Protein AF-A0A800CXW2-F1 (afdb_monomer)

Structure (mmCIF, N/CA/C/O backbone):
data_AF-A0A800CXW2-F1
#
_entry.id   AF-A0A800CXW2-F1
#
loop_
_atom_site.group_PDB
_atom_site.id
_atom_site.type_symbol
_atom_site.label_atom_id
_atom_site.label_alt_id
_atom_site.label_comp_id
_atom_site.label_asym_id
_atom_site.label_entity_id
_atom_site.label_seq_id
_atom_site.pdbx_PDB_ins_code
_atom_site.Cartn_x
_atom_site.Cartn_y
_atom_site.Cartn_z
_atom_site.occupancy
_atom_site.B_iso_or_equiv
_atom_site.auth_seq_id
_atom_site.auth_comp_id
_atom_site.auth_asym_id
_atom_site.auth_atom_id
_atom_site.pdbx_PDB_model_num
ATOM 1 N N . MET A 1 1 ? -38.593 4.055 25.319 1.00 44.94 1 MET A N 1
ATOM 2 C CA . MET A 1 1 ? -37.923 5.165 26.026 1.00 44.94 1 MET A CA 1
ATOM 3 C C . MET A 1 1 ? -37.221 6.005 24.976 1.00 44.94 1 MET A C 1
ATOM 5 O O . MET A 1 1 ? -36.260 5.534 24.382 1.00 44.94 1 MET A O 1
ATOM 9 N N . ASN A 1 2 ? -37.798 7.161 24.646 1.00 39.94 2 ASN A N 1
ATOM 10 C CA . ASN A 1 2 ? -37.338 8.031 23.566 1.00 39.94 2 ASN A CA 1
ATOM 11 C C . ASN A 1 2 ? -36.119 8.828 24.039 1.00 39.94 2 ASN A C 1
ATOM 13 O O . ASN A 1 2 ? -36.232 9.663 24.929 1.00 39.94 2 ASN A O 1
ATOM 17 N N . TYR A 1 3 ? -34.957 8.564 23.451 1.00 54.84 3 TYR A N 1
ATOM 18 C CA . TYR A 1 3 ? -33.722 9.307 23.697 1.00 54.84 3 TYR A CA 1
ATOM 19 C C . TYR A 1 3 ? -33.741 10.617 22.892 1.00 54.84 3 TYR A C 1
ATOM 21 O O . TYR A 1 3 ? -33.002 10.756 21.924 1.00 54.84 3 TYR A O 1
ATOM 29 N N . GLN A 1 4 ? -34.687 11.517 23.175 1.00 56.38 4 GLN A N 1
ATOM 30 C CA . GLN A 1 4 ? -34.890 12.763 22.411 1.00 56.38 4 GLN A CA 1
ATOM 31 C C . GLN A 1 4 ? -35.093 14.000 23.293 1.00 56.38 4 GLN A C 1
ATOM 33 O O . GLN A 1 4 ? -35.476 15.048 22.792 1.00 56.38 4 GLN A O 1
ATOM 38 N N . GLU A 1 5 ? -34.777 13.925 24.584 1.00 55.25 5 GLU A N 1
ATOM 39 C CA . GLU A 1 5 ? -34.649 15.130 25.409 1.00 55.25 5 GLU A CA 1
ATOM 40 C C . GLU A 1 5 ? -33.162 15.470 25.552 1.00 55.25 5 GLU A C 1
ATOM 42 O O . GLU A 1 5 ? -32.540 15.308 26.600 1.00 55.25 5 GLU A O 1
ATOM 47 N N . GLN A 1 6 ? -32.552 15.849 24.424 1.00 59.16 6 GLN A N 1
ATOM 48 C CA . 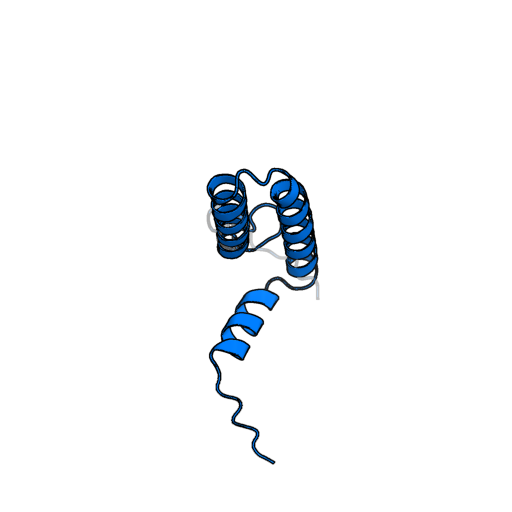GLN A 1 6 ? -31.231 16.463 24.430 1.00 59.16 6 GLN A CA 1
ATOM 49 C C . GLN A 1 6 ? -31.400 17.904 24.903 1.00 59.16 6 GLN A C 1
ATOM 51 O O . GLN A 1 6 ? -31.950 18.745 24.199 1.00 59.16 6 GLN A O 1
ATOM 56 N N . VAL A 1 7 ? -30.952 18.160 26.127 1.00 59.88 7 VAL A N 1
ATOM 57 C CA . VAL A 1 7 ? -30.845 19.499 26.700 1.00 59.88 7 VAL A CA 1
ATOM 58 C C . VAL A 1 7 ? -29.900 20.319 25.815 1.00 59.88 7 VAL A C 1
ATOM 60 O O . VAL A 1 7 ? -28.694 20.081 25.795 1.00 59.88 7 VAL A O 1
ATOM 63 N N . ASP A 1 8 ? -30.460 21.265 25.062 1.00 57.97 8 ASP A N 1
ATOM 64 C CA . ASP A 1 8 ? -29.735 22.219 24.218 1.00 57.97 8 ASP A CA 1
ATOM 65 C C . ASP A 1 8 ? -29.018 23.262 25.092 1.00 57.97 8 ASP A C 1
ATOM 67 O O . ASP A 1 8 ? -29.479 24.384 25.301 1.00 57.97 8 ASP A O 1
ATOM 71 N N . VAL A 1 9 ? -27.890 22.867 25.685 1.00 62.59 9 VAL A N 1
ATOM 72 C CA . VAL A 1 9 ? -26.925 23.803 26.271 1.00 62.59 9 VAL A CA 1
ATOM 73 C C . VAL A 1 9 ? -26.06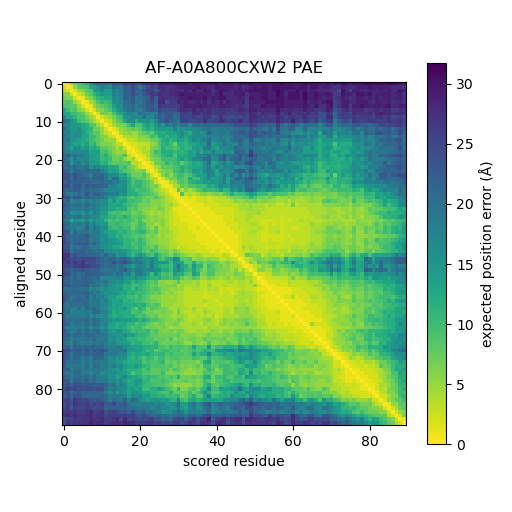3 24.369 25.146 1.00 62.59 9 VAL A C 1
ATOM 75 O O . VAL A 1 9 ? -25.089 23.752 24.702 1.00 62.59 9 VAL A O 1
ATOM 78 N N . GLN A 1 10 ? -26.447 25.558 24.679 1.00 57.22 10 GLN A N 1
ATOM 79 C CA . GLN A 1 10 ? -25.736 26.316 23.651 1.00 57.22 10 GLN A CA 1
ATOM 80 C C . GLN A 1 10 ? -24.237 26.408 23.989 1.00 57.22 10 GLN A C 1
ATOM 82 O O . GLN A 1 10 ? -23.849 27.017 24.984 1.00 57.22 10 GLN A O 1
ATOM 87 N N . GLY A 1 11 ? -23.390 25.781 23.164 1.00 61.28 11 GLY A N 1
ATOM 88 C CA . GLY A 1 11 ? -21.926 25.865 23.265 1.00 61.28 11 GLY A CA 1
ATOM 89 C C . GLY A 1 11 ? -21.184 24.609 23.742 1.00 61.28 11 GLY A C 1
ATOM 90 O O . GLY A 1 11 ? -19.956 24.627 23.739 1.00 61.28 11 GLY A O 1
ATOM 91 N N . PHE A 1 12 ? -21.870 23.514 24.098 1.00 62.62 12 PHE A N 1
ATOM 92 C CA . PHE A 1 12 ? -21.214 22.273 24.567 1.00 62.62 12 PHE A CA 1
ATOM 93 C C . PHE A 1 12 ? -21.110 21.143 23.530 1.00 62.62 12 PHE A C 1
ATOM 95 O O . PHE A 1 12 ? -20.432 20.145 23.775 1.00 62.62 12 PHE A O 1
ATOM 102 N N . TYR A 1 13 ? -21.723 21.295 22.356 1.00 62.97 13 TYR A N 1
ATOM 103 C CA . TYR A 1 13 ? -21.659 20.310 21.276 1.00 62.97 13 TYR A CA 1
ATOM 104 C C . TYR A 1 13 ? -20.843 20.870 20.109 1.00 62.97 13 TYR A C 1
ATOM 106 O O . TYR A 1 13 ? -21.227 21.857 19.488 1.00 62.97 13 TYR A O 1
ATOM 114 N N . THR A 1 14 ? -19.707 20.236 19.806 1.00 70.12 14 THR A N 1
ATOM 115 C CA . THR A 1 14 ? -18.923 20.514 18.595 1.00 70.12 14 THR A CA 1
ATOM 116 C C . THR A 1 14 ? -19.040 19.344 17.625 1.00 70.12 14 THR A C 1
ATOM 118 O O . THR A 1 14 ? -19.077 18.183 18.037 1.00 70.12 14 THR A O 1
ATOM 121 N N . THR A 1 15 ? -19.125 19.634 16.326 1.00 71.62 15 THR A N 1
ATOM 122 C CA . THR A 1 15 ? -19.198 18.589 15.298 1.00 71.62 15 THR A CA 1
ATOM 123 C C . THR A 1 15 ? -17.843 17.892 15.212 1.00 71.62 15 THR A C 1
ATOM 125 O O . THR A 1 15 ? -16.873 18.453 14.704 1.00 71.62 15 THR A O 1
ATOM 128 N N . VAL A 1 16 ? -17.757 16.655 15.706 1.00 73.62 16 VAL A N 1
ATOM 129 C CA . VAL A 1 16 ? -16.552 15.833 15.548 1.00 73.62 16 VAL A CA 1
ATOM 130 C C . VAL A 1 16 ? -16.456 15.400 14.089 1.00 73.62 16 VAL A C 1
ATOM 132 O O . VAL A 1 16 ? -17.182 14.519 13.626 1.00 73.62 16 VAL A O 1
ATOM 135 N N . HIS A 1 17 ? -15.555 16.034 13.343 1.00 66.00 17 HIS A N 1
ATOM 136 C CA . HIS A 1 17 ? -15.307 15.665 11.957 1.00 66.00 17 HIS A CA 1
ATOM 137 C C . HIS A 1 17 ? -14.714 14.255 11.868 1.00 66.00 17 HIS A C 1
ATOM 139 O O . HIS A 1 17 ? -13.781 13.900 12.588 1.00 66.00 17 HIS A O 1
ATOM 145 N N . GLN A 1 18 ? -15.224 13.451 10.930 1.00 67.31 18 GLN A N 1
ATOM 146 C CA . GLN A 1 18 ? -14.750 12.080 10.708 1.00 67.31 18 GLN A CA 1
ATOM 147 C C . GLN A 1 18 ? -13.259 11.987 10.346 1.00 67.31 18 GLN A C 1
ATOM 149 O O . GLN A 1 18 ? -12.674 10.919 10.491 1.00 67.31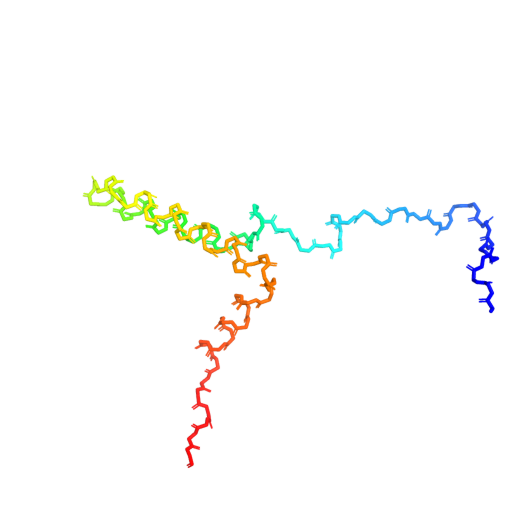 18 GLN A O 1
ATOM 154 N N . SER A 1 19 ? -12.628 13.088 9.928 1.00 63.78 19 SER A N 1
ATOM 155 C CA . SER A 1 19 ? -11.179 13.176 9.716 1.00 63.78 19 SER A CA 1
ATOM 156 C C . SER A 1 19 ? -10.354 12.945 10.988 1.00 63.78 19 SER A C 1
ATOM 158 O O . SER A 1 19 ? -9.201 12.539 10.882 1.00 63.78 19 SER A O 1
ATOM 160 N N . LEU A 1 20 ? -10.926 13.195 12.173 1.00 65.31 20 LEU A N 1
ATOM 161 C CA . LEU A 1 20 ? -10.262 13.028 13.473 1.00 65.31 20 LEU A CA 1
ATOM 162 C C . LEU A 1 20 ? -10.387 11.605 14.034 1.00 65.31 20 LEU A C 1
ATOM 164 O O . LEU A 1 20 ? -9.611 11.223 14.902 1.00 65.31 20 LEU A O 1
ATOM 168 N N . THR A 1 21 ? -11.374 10.835 13.573 1.00 64.56 21 THR A N 1
ATOM 169 C CA . THR A 1 21 ? -11.731 9.526 14.151 1.00 64.56 21 THR A CA 1
ATOM 170 C C . THR A 1 21 ? -11.517 8.358 13.200 1.00 64.56 21 THR A C 1
ATOM 172 O O . THR A 1 21 ? -11.321 7.236 13.661 1.00 64.56 21 THR A O 1
ATOM 175 N N . LYS A 1 22 ? -11.542 8.582 11.882 1.00 59.34 22 LYS A N 1
ATOM 176 C CA . LYS A 1 22 ? -11.326 7.515 10.904 1.00 59.34 22 LYS A CA 1
ATOM 177 C C . LYS A 1 22 ? -9.857 7.449 10.478 1.00 59.34 22 LYS A C 1
ATOM 179 O O . LYS A 1 22 ? -9.268 8.488 10.179 1.00 59.34 22 LYS A O 1
ATOM 184 N N . PRO A 1 23 ? -9.272 6.243 10.378 1.00 61.81 23 PRO A N 1
ATOM 185 C CA . PRO A 1 23 ? -7.956 6.061 9.780 1.00 61.81 23 PRO A CA 1
ATOM 186 C C . PRO A 1 23 ? -7.905 6.678 8.375 1.00 61.81 23 PRO A C 1
ATOM 188 O O . PRO A 1 23 ? -8.833 6.506 7.582 1.00 61.81 23 PRO A O 1
ATOM 191 N N . ILE A 1 24 ? -6.817 7.389 8.054 1.00 59.69 24 ILE A N 1
ATOM 192 C CA . ILE A 1 24 ? -6.595 7.978 6.725 1.00 59.69 24 ILE A CA 1
ATOM 193 C C . ILE A 1 24 ? -6.351 6.838 5.728 1.00 59.69 24 ILE A C 1
ATOM 195 O O . ILE A 1 24 ? -5.228 6.356 5.555 1.00 59.69 24 ILE A O 1
ATOM 199 N N . LEU A 1 25 ? -7.423 6.392 5.081 1.00 60.50 25 LEU A N 1
ATOM 200 C CA . LEU A 1 25 ? -7.376 5.455 3.966 1.00 60.50 25 LEU A CA 1
ATOM 201 C C . LEU A 1 25 ? -6.955 6.218 2.706 1.00 60.50 25 LEU A C 1
ATOM 203 O O . LEU A 1 25 ? -7.643 7.134 2.261 1.00 60.50 25 LEU A O 1
ATOM 207 N N . TYR A 1 26 ? -5.824 5.842 2.114 1.00 58.03 26 TYR A N 1
ATOM 208 C CA . TYR A 1 26 ? -5.362 6.390 0.840 1.00 58.03 26 TYR A CA 1
ATOM 209 C C . TYR A 1 26 ? -5.957 5.527 -0.281 1.00 58.03 26 TYR A C 1
ATOM 211 O O . TYR A 1 26 ? -5.654 4.338 -0.359 1.00 58.03 26 TYR A O 1
ATOM 219 N N . ALA A 1 27 ? -6.854 6.087 -1.101 1.00 62.16 27 ALA A N 1
ATOM 220 C CA . ALA A 1 27 ? -7.556 5.374 -2.182 1.00 62.16 27 ALA A CA 1
ATOM 221 C C . ALA A 1 27 ? -8.274 4.065 -1.757 1.00 62.16 27 ALA A C 1
ATOM 223 O O . ALA A 1 27 ? -8.472 3.170 -2.571 1.00 62.16 27 ALA A O 1
ATOM 224 N N . GLY A 1 28 ? -8.678 3.948 -0.484 1.00 66.69 28 GLY A N 1
ATOM 225 C CA . GLY A 1 28 ? -9.317 2.741 0.061 1.00 66.69 28 GLY A CA 1
ATOM 226 C C . GLY A 1 28 ? -8.352 1.699 0.633 1.00 66.69 28 GLY A C 1
ATOM 227 O O . GLY A 1 28 ? -8.799 0.612 0.965 1.00 66.69 28 GLY A O 1
ATOM 228 N N . CYS A 1 29 ? -7.063 2.027 0.780 1.00 66.00 29 CYS A N 1
ATOM 229 C CA . CYS A 1 29 ? -6.006 1.155 1.295 1.00 66.00 29 CYS A CA 1
ATOM 230 C C . CYS A 1 29 ? -5.146 1.860 2.373 1.00 66.00 29 CYS A C 1
ATOM 232 O O . CYS A 1 29 ? -4.994 3.087 2.329 1.00 66.00 29 CYS A O 1
ATOM 234 N N . PRO A 1 30 ? -4.525 1.138 3.333 1.00 73.25 30 PRO A N 1
ATOM 235 C CA . PRO A 1 30 ? -3.516 1.711 4.221 1.00 73.25 30 PRO A CA 1
ATOM 236 C C . PRO A 1 30 ? -2.385 2.394 3.441 1.00 73.25 30 PRO A C 1
ATOM 238 O O . PRO A 1 30 ? -1.769 1.796 2.554 1.00 73.25 30 PRO A O 1
ATOM 241 N N . ARG A 1 31 ? -2.066 3.645 3.800 1.00 78.94 31 ARG A N 1
ATOM 242 C CA . ARG A 1 31 ? -1.055 4.480 3.117 1.00 78.94 31 ARG A CA 1
ATOM 243 C C . ARG A 1 31 ? 0.294 3.774 2.935 1.00 78.94 31 ARG A C 1
ATOM 245 O O . ARG A 1 31 ? 0.927 3.910 1.894 1.00 78.94 31 ARG A O 1
ATOM 252 N N . LYS A 1 32 ? 0.732 3.019 3.948 1.00 80.69 32 LYS A N 1
ATOM 253 C CA . LYS A 1 32 ? 2.020 2.305 3.942 1.00 80.69 32 LYS A CA 1
ATOM 254 C C . LYS A 1 32 ? 2.09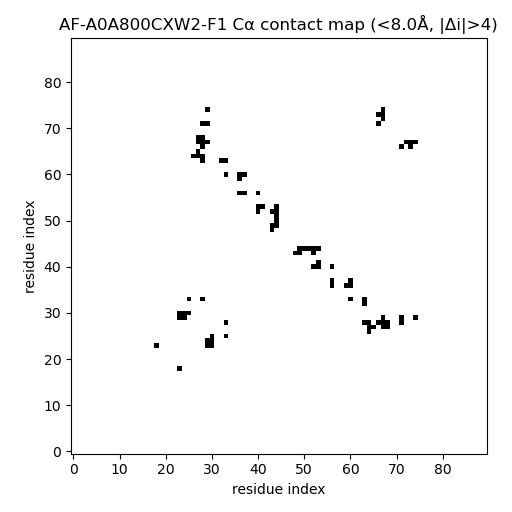8 1.264 2.823 1.00 80.69 32 LYS A C 1
ATOM 256 O O . LYS A 1 32 ? 3.115 1.194 2.145 1.00 80.69 32 LYS A O 1
ATOM 261 N N . TYR A 1 33 ? 1.021 0.507 2.606 1.00 82.88 33 TYR A N 1
ATOM 262 C CA . TYR A 1 33 ? 0.958 -0.488 1.537 1.00 82.88 33 TYR A CA 1
ATOM 263 C C . TYR A 1 33 ? 1.026 0.172 0.162 1.00 82.88 33 TYR A C 1
ATOM 265 O O . TYR A 1 33 ? 1.810 -0.254 -0.680 1.00 82.88 33 TYR A O 1
ATOM 273 N N . ALA A 1 34 ? 0.240 1.234 -0.049 1.00 86.56 34 ALA A N 1
ATOM 274 C CA . ALA A 1 34 ? 0.227 1.949 -1.321 1.00 86.56 34 ALA A CA 1
ATOM 275 C C . ALA A 1 34 ? 1.637 2.434 -1.688 1.00 86.56 34 ALA A C 1
ATOM 277 O O . ALA A 1 34 ? 2.113 2.157 -2.784 1.00 86.56 34 ALA A O 1
ATOM 278 N N . ILE A 1 35 ? 2.328 3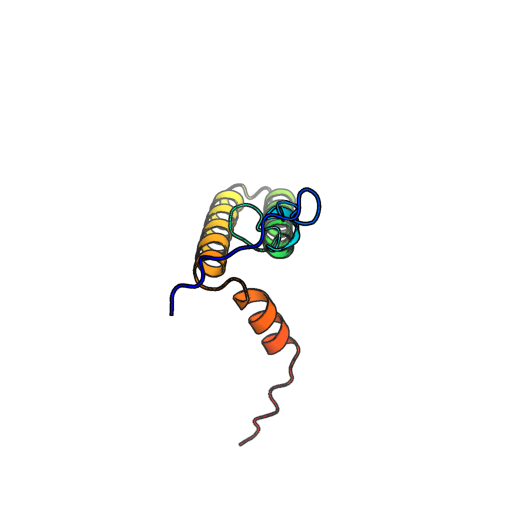.082 -0.744 1.00 87.81 35 ILE A N 1
ATOM 279 C CA . ILE A 1 35 ? 3.707 3.542 -0.941 1.00 87.81 35 ILE A CA 1
ATOM 280 C C . ILE A 1 35 ? 4.628 2.361 -1.262 1.00 87.81 35 ILE A C 1
ATOM 282 O O . ILE A 1 35 ? 5.350 2.421 -2.248 1.00 87.81 35 ILE A O 1
ATOM 286 N N . LEU A 1 36 ? 4.572 1.274 -0.485 1.00 90.38 36 LEU A N 1
ATOM 287 C CA . LEU A 1 36 ? 5.432 0.109 -0.694 1.00 90.38 36 LEU A CA 1
ATOM 288 C C . LEU A 1 36 ? 5.256 -0.499 -2.092 1.00 90.38 36 LEU A C 1
ATOM 290 O O . LEU A 1 36 ? 6.245 -0.709 -2.790 1.00 90.38 36 LEU A O 1
ATOM 294 N N . VAL A 1 37 ? 4.015 -0.748 -2.516 1.00 90.62 37 VAL A N 1
ATOM 295 C CA . VAL A 1 37 ? 3.729 -1.351 -3.827 1.00 90.62 37 VAL A CA 1
ATOM 296 C C . VAL A 1 37 ? 4.201 -0.448 -4.956 1.00 90.62 37 VAL A C 1
ATOM 298 O O . VAL A 1 37 ? 4.865 -0.925 -5.876 1.00 90.62 37 VAL A O 1
ATOM 301 N N . TRP A 1 38 ? 3.911 0.852 -4.882 1.00 90.44 38 TRP A N 1
ATOM 302 C CA . TRP A 1 38 ? 4.330 1.796 -5.915 1.00 90.44 38 TRP A CA 1
ATOM 303 C C . TRP A 1 38 ? 5.848 1.965 -5.957 1.00 90.44 38 TRP A C 1
ATOM 305 O O . TRP A 1 38 ? 6.418 1.973 -7.045 1.00 90.44 38 TRP A O 1
ATOM 315 N N . THR A 1 39 ? 6.523 2.014 -4.807 1.00 93.12 39 THR A N 1
ATOM 316 C CA . THR A 1 39 ? 7.988 2.072 -4.742 1.00 93.12 39 THR A CA 1
ATOM 317 C C . THR A 1 39 ? 8.628 0.802 -5.290 1.00 93.12 39 THR A C 1
ATOM 319 O O . THR A 1 39 ? 9.549 0.905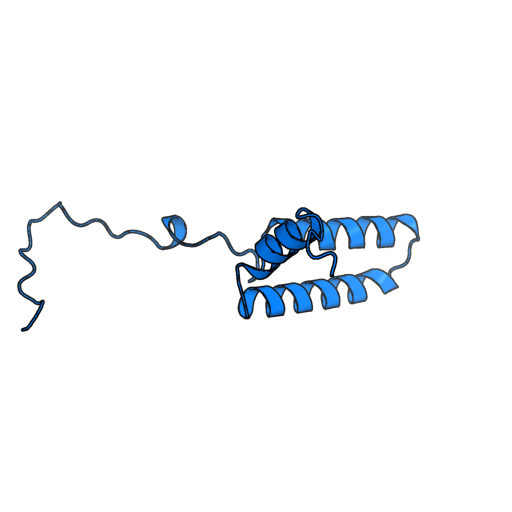 -6.093 1.00 93.12 39 THR A O 1
ATOM 322 N N . MET A 1 40 ? 8.140 -0.388 -4.921 1.00 92.88 40 MET A N 1
ATOM 323 C CA . MET A 1 40 ? 8.654 -1.647 -5.473 1.00 92.88 40 MET A CA 1
ATOM 324 C C . MET A 1 40 ? 8.410 -1.725 -6.983 1.00 92.88 40 MET A C 1
ATOM 326 O O . MET A 1 40 ? 9.322 -2.058 -7.731 1.00 92.88 40 MET A O 1
ATOM 330 N N . THR A 1 41 ? 7.215 -1.348 -7.444 1.00 93.19 41 THR A N 1
ATOM 331 C CA . THR A 1 41 ? 6.885 -1.306 -8.876 1.00 93.19 41 THR A CA 1
ATOM 332 C C . THR A 1 41 ? 7.817 -0.354 -9.623 1.00 93.19 41 THR A C 1
ATOM 334 O O . THR A 1 41 ? 8.380 -0.744 -10.639 1.00 93.19 41 THR A O 1
ATOM 337 N N . ALA A 1 42 ? 8.031 0.861 -9.110 1.00 91.69 42 ALA A N 1
ATOM 338 C CA . ALA A 1 42 ? 8.908 1.857 -9.722 1.00 91.69 42 ALA A CA 1
ATOM 339 C C . ALA A 1 42 ? 10.378 1.416 -9.723 1.00 91.69 42 ALA A C 1
ATOM 341 O O . ALA A 1 42 ? 11.048 1.553 -10.742 1.00 91.69 42 ALA A O 1
ATOM 342 N N . ALA A 1 43 ? 10.867 0.845 -8.619 1.00 93.12 43 ALA A N 1
ATOM 343 C CA . ALA A 1 43 ? 12.233 0.338 -8.521 1.00 93.12 43 ALA A CA 1
ATOM 344 C C . ALA A 1 43 ? 12.495 -0.777 -9.542 1.00 93.12 43 ALA A C 1
ATOM 346 O O . ALA A 1 43 ? 13.524 -0.770 -10.215 1.00 93.12 43 ALA A O 1
ATOM 347 N N . ILE A 1 44 ? 11.549 -1.708 -9.699 1.00 91.50 44 ILE A N 1
ATOM 348 C CA . ILE A 1 44 ? 11.702 -2.822 -10.637 1.00 91.50 44 ILE A CA 1
ATOM 349 C C . ILE A 1 44 ? 11.502 -2.351 -12.087 1.00 91.50 44 ILE A C 1
ATOM 351 O O . ILE A 1 44 ? 12.291 -2.711 -12.958 1.00 91.50 44 ILE A O 1
ATOM 355 N N . ALA A 1 45 ? 10.493 -1.515 -12.353 1.00 89.75 45 ALA A N 1
ATOM 356 C CA . ALA A 1 45 ? 10.240 -0.971 -13.688 1.00 89.75 45 ALA A CA 1
ATOM 357 C C . ALA A 1 45 ? 11.413 -0.112 -14.186 1.00 89.75 45 ALA A C 1
ATOM 359 O O . ALA A 1 45 ? 11.817 -0.256 -15.335 1.00 89.75 45 ALA A O 1
ATOM 360 N N . SER A 1 46 ? 11.994 0.726 -13.318 1.00 89.25 46 SER A N 1
ATOM 361 C CA . SER A 1 46 ? 13.141 1.573 -13.660 1.00 89.25 46 SER A CA 1
ATOM 362 C C . SER A 1 46 ? 14.453 0.792 -13.748 1.00 89.25 46 SER A C 1
ATOM 364 O O . SER A 1 46 ? 15.288 1.129 -14.575 1.00 89.25 46 SER A O 1
ATOM 366 N N . GLY A 1 47 ? 14.662 -0.231 -12.914 1.00 86.56 47 GLY A N 1
ATOM 367 C CA . GLY A 1 47 ? 15.923 -0.980 -12.884 1.00 86.56 47 GLY A CA 1
ATOM 368 C C . GLY A 1 47 ? 16.103 -1.961 -14.045 1.00 86.56 47 GLY A C 1
ATOM 369 O O . GLY A 1 47 ? 17.232 -2.215 -14.456 1.00 86.56 47 GLY A O 1
ATOM 370 N N . LEU A 1 48 ? 15.006 -2.511 -14.574 1.00 82.06 48 LEU A N 1
ATOM 371 C CA . LEU A 1 48 ? 15.020 -3.441 -15.711 1.00 82.06 48 LEU A CA 1
ATOM 372 C C . LEU A 1 48 ? 14.510 -2.808 -17.021 1.00 82.06 48 LEU A C 1
ATOM 374 O O . LEU A 1 48 ? 14.381 -3.530 -18.006 1.00 82.06 48 LEU A O 1
ATOM 378 N N . GLU A 1 49 ? 14.167 -1.509 -17.030 1.00 84.12 49 GLU A N 1
ATOM 379 C CA . GLU A 1 49 ? 13.437 -0.832 -18.129 1.00 84.12 49 GLU A CA 1
ATOM 380 C C . GLU A 1 49 ? 12.181 -1.617 -18.567 1.00 84.12 49 GLU A C 1
ATOM 382 O O . GLU A 1 49 ? 11.713 -1.555 -19.705 1.00 84.12 49 GLU A O 1
ATOM 387 N N . GLN A 1 50 ? 11.618 -2.415 -17.656 1.00 85.94 50 GLN A N 1
ATOM 388 C CA . GLN A 1 50 ? 10.549 -3.349 -17.970 1.00 85.94 50 GLN A CA 1
ATOM 389 C C . GLN A 1 50 ? 9.204 -2.688 -17.692 1.00 85.94 50 GLN A C 1
ATOM 391 O O . GLN A 1 50 ? 8.572 -2.893 -16.653 1.00 85.94 50 GLN A O 1
ATOM 396 N N . TRP A 1 51 ? 8.736 -1.920 -18.674 1.00 85.81 51 TRP A N 1
ATOM 397 C CA . TRP A 1 51 ? 7.440 -1.231 -18.654 1.00 85.81 51 TRP A CA 1
ATOM 398 C C . TRP A 1 51 ? 6.248 -2.176 -18.415 1.00 85.81 51 TRP A C 1
ATOM 400 O O . TRP A 1 51 ? 5.211 -1.752 -17.907 1.00 85.81 51 TRP A O 1
ATOM 410 N N . LEU A 1 52 ? 6.415 -3.476 -18.689 1.00 87.56 52 LEU A N 1
ATOM 411 C CA . LEU A 1 52 ? 5.426 -4.527 -18.419 1.00 87.56 52 LEU A CA 1
ATOM 412 C C . LEU A 1 52 ? 5.099 -4.710 -16.929 1.00 87.56 52 LEU A C 1
ATOM 414 O O . LEU A 1 52 ? 4.068 -5.289 -16.599 1.00 87.56 52 LEU A O 1
ATOM 418 N N . ILE A 1 53 ? 5.936 -4.217 -16.019 1.00 89.25 53 ILE A N 1
ATOM 419 C CA . ILE A 1 53 ? 5.711 -4.357 -14.573 1.00 89.25 53 ILE A CA 1
ATOM 420 C C . ILE A 1 53 ? 4.745 -3.303 -14.034 1.00 89.25 53 ILE A C 1
ATOM 422 O O . ILE A 1 53 ? 4.069 -3.543 -13.036 1.00 89.25 53 ILE A O 1
ATOM 426 N N . ILE A 1 54 ? 4.592 -2.174 -14.726 1.00 89.12 54 ILE A N 1
ATOM 427 C CA . ILE A 1 54 ? 3.642 -1.122 -14.349 1.00 89.12 54 ILE A CA 1
ATOM 428 C C . ILE A 1 54 ? 2.197 -1.653 -14.265 1.00 89.12 54 ILE A C 1
ATOM 430 O O . ILE A 1 54 ? 1.579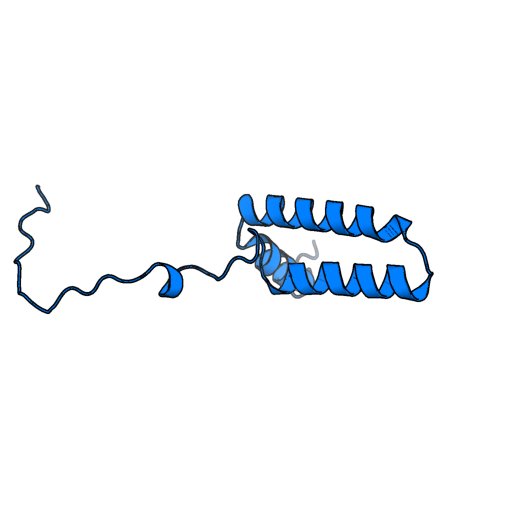 -1.474 -13.213 1.00 89.12 54 ILE A O 1
ATOM 434 N N . PRO A 1 55 ? 1.634 -2.343 -15.283 1.00 92.69 55 PRO A N 1
ATOM 435 C CA . PRO A 1 55 ? 0.283 -2.895 -15.173 1.00 92.69 55 PRO A CA 1
ATOM 436 C C . PRO A 1 55 ? 0.167 -3.955 -14.069 1.00 92.69 55 PRO A C 1
ATOM 438 O O . PRO A 1 55 ? -0.861 -4.014 -13.399 1.00 92.69 55 PRO A O 1
ATOM 441 N N . VAL A 1 56 ? 1.219 -4.738 -13.807 1.00 90.81 56 VAL A N 1
ATOM 442 C CA . VAL A 1 56 ? 1.2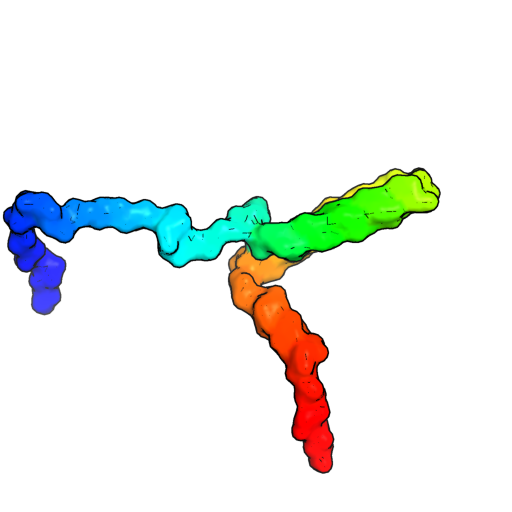41 -5.685 -12.678 1.00 90.81 56 VAL A CA 1
ATOM 443 C C . VAL A 1 56 ? 1.142 -4.942 -11.342 1.00 90.81 56 VAL A C 1
ATOM 445 O O . VAL A 1 56 ? 0.346 -5.328 -10.487 1.00 90.81 56 VAL A O 1
ATOM 448 N N . GLY A 1 57 ? 1.884 -3.844 -11.177 1.00 89.31 57 GLY A N 1
ATOM 449 C CA . GLY A 1 57 ? 1.813 -2.984 -9.994 1.00 89.31 57 GLY A CA 1
ATOM 450 C C . GLY A 1 57 ? 0.441 -2.333 -9.805 1.00 89.31 57 GLY A C 1
ATOM 451 O O . GLY A 1 57 ? -0.066 -2.283 -8.684 1.00 89.31 57 GLY A O 1
ATOM 452 N N . VAL A 1 58 ? -0.210 -1.917 -10.897 1.00 91.06 58 VAL A N 1
ATOM 453 C CA . VAL A 1 58 ? -1.593 -1.406 -10.876 1.00 91.06 58 VAL A CA 1
ATOM 454 C C . VAL A 1 58 ? -2.565 -2.487 -10.404 1.00 91.06 58 VAL A C 1
ATOM 456 O O . VAL A 1 58 ? -3.367 -2.234 -9.506 1.00 91.06 58 VAL A O 1
ATOM 459 N N . VAL A 1 59 ? -2.488 -3.698 -10.966 1.00 92.75 59 VAL A N 1
ATOM 460 C CA . VAL A 1 59 ? -3.346 -4.823 -10.555 1.00 92.75 59 VAL A CA 1
ATOM 461 C C . VAL A 1 59 ? -3.124 -5.152 -9.082 1.00 92.75 59 VAL A C 1
ATOM 463 O O . VAL A 1 59 ? -4.090 -5.267 -8.329 1.00 92.75 59 VAL A O 1
ATOM 466 N N . LEU A 1 60 ? -1.865 -5.226 -8.648 1.00 88.12 60 LEU A N 1
ATOM 467 C CA . LEU A 1 60 ? -1.515 -5.455 -7.250 1.00 88.12 60 LEU A CA 1
ATOM 468 C C . LEU A 1 60 ? -2.110 -4.369 -6.340 1.00 88.12 60 LEU A C 1
ATOM 470 O O . LEU A 1 60 ? -2.705 -4.688 -5.313 1.00 88.12 60 LEU A O 1
ATOM 474 N N . HIS A 1 61 ? -2.043 -3.098 -6.747 1.00 85.50 61 HIS A N 1
ATOM 475 C CA . HIS A 1 61 ? -2.638 -1.993 -6.000 1.00 85.50 61 HIS A CA 1
ATOM 476 C C . HIS A 1 61 ? -4.167 -2.110 -5.893 1.00 85.50 61 HIS A C 1
ATOM 478 O O . HIS A 1 61 ? -4.718 -1.929 -4.806 1.00 85.50 61 HIS A O 1
ATOM 484 N N . ILE A 1 62 ? -4.852 -2.481 -6.980 1.00 86.00 62 ILE A N 1
ATOM 485 C CA . ILE A 1 62 ? -6.308 -2.704 -6.991 1.00 86.00 62 ILE A CA 1
ATOM 486 C C . ILE A 1 62 ? -6.694 -3.852 -6.048 1.00 86.00 62 ILE A C 1
ATOM 488 O O . ILE A 1 62 ? -7.667 -3.731 -5.299 1.00 86.00 62 ILE A O 1
ATOM 492 N N . VAL A 1 63 ? -5.921 -4.942 -6.034 1.00 84.00 63 VAL A N 1
ATOM 493 C CA . VAL A 1 63 ? -6.126 -6.054 -5.091 1.00 84.00 63 VAL A CA 1
ATOM 494 C C . VAL A 1 63 ? -5.985 -5.569 -3.645 1.00 84.00 63 VAL A C 1
ATOM 496 O O . VAL A 1 63 ? -6.821 -5.907 -2.808 1.00 84.00 63 VAL A O 1
ATOM 499 N N . GLY A 1 64 ? -4.997 -4.718 -3.355 1.00 80.81 64 GLY A N 1
ATOM 500 C CA . GLY A 1 64 ? -4.829 -4.101 -2.037 1.00 80.81 64 GLY A CA 1
ATOM 501 C C . GLY A 1 64 ? -5.996 -3.201 -1.621 1.00 80.81 64 GLY A C 1
ATOM 502 O O . GLY A 1 64 ? -6.437 -3.264 -0.474 1.00 80.81 64 GLY A O 1
ATOM 503 N N . ILE A 1 65 ? -6.553 -2.423 -2.554 1.00 79.38 65 ILE A N 1
ATOM 504 C CA . ILE A 1 65 ? -7.764 -1.618 -2.321 1.00 79.38 65 ILE A CA 1
ATOM 505 C C . ILE A 1 65 ? -8.960 -2.524 -2.005 1.00 79.38 65 ILE A C 1
ATOM 507 O O . ILE A 1 65 ? -9.725 -2.242 -1.084 1.00 79.38 65 ILE A O 1
ATOM 511 N N . PHE A 1 66 ? -9.129 -3.632 -2.731 1.00 77.75 66 PHE A N 1
ATOM 512 C CA . PHE A 1 66 ? -10.217 -4.573 -2.468 1.00 77.75 66 PHE A CA 1
ATOM 513 C C . PHE A 1 66 ? -10.062 -5.275 -1.112 1.00 77.75 66 PHE A C 1
ATOM 515 O O . PHE A 1 66 ? -11.046 -5.418 -0.385 1.00 77.75 66 PHE A O 1
ATOM 522 N N . ALA A 1 67 ? -8.835 -5.662 -0.752 1.00 72.50 67 ALA A N 1
ATOM 523 C CA . ALA A 1 67 ? -8.522 -6.261 0.542 1.00 72.50 67 ALA A CA 1
ATOM 524 C C . ALA A 1 67 ? -8.830 -5.298 1.695 1.00 72.50 67 ALA A C 1
ATOM 526 O O . ALA A 1 67 ? -9.558 -5.664 2.611 1.00 72.50 67 ALA A O 1
ATOM 527 N N . ALA A 1 68 ? -8.381 -4.047 1.602 1.00 73.94 68 ALA A N 1
ATOM 528 C CA . ALA A 1 68 ? -8.642 -3.031 2.618 1.00 73.94 68 ALA A CA 1
ATOM 529 C C . ALA A 1 68 ? -10.113 -2.582 2.675 1.00 73.94 68 ALA A C 1
ATOM 531 O O . ALA A 1 68 ? -10.602 -2.197 3.736 1.00 73.94 68 ALA A O 1
ATOM 532 N N . ARG A 1 69 ? -10.851 -2.682 1.560 1.00 68.38 69 ARG A N 1
ATOM 533 C CA . ARG A 1 69 ? -12.310 -2.502 1.555 1.00 68.38 69 ARG A CA 1
ATOM 534 C C . ARG A 1 69 ? -13.039 -3.650 2.254 1.00 68.38 69 ARG A C 1
ATOM 536 O O . ARG A 1 69 ? -14.113 -3.423 2.803 1.00 68.38 69 ARG A O 1
ATOM 543 N N . LYS A 1 70 ? -12.497 -4.870 2.199 1.00 67.81 70 LYS A N 1
ATOM 544 C CA . LYS A 1 70 ? -13.073 -6.047 2.861 1.00 67.81 70 LYS A CA 1
ATOM 545 C C . LYS A 1 70 ? -12.738 -6.081 4.350 1.00 67.81 70 LYS A C 1
ATOM 547 O O . LYS A 1 70 ? -13.608 -6.424 5.142 1.00 67.81 70 LYS A O 1
ATOM 552 N N . ASP A 1 71 ? -11.510 -5.724 4.709 1.00 65.94 71 ASP A N 1
ATOM 553 C CA . ASP A 1 71 ? -11.050 -5.692 6.091 1.00 65.94 71 ASP A CA 1
ATOM 554 C C . ASP A 1 71 ? -9.921 -4.650 6.264 1.00 65.94 71 ASP A C 1
ATOM 556 O O . ASP A 1 71 ? -8.819 -4.837 5.733 1.00 65.94 71 ASP A O 1
ATOM 560 N N . PRO A 1 72 ? -10.171 -3.535 6.977 1.00 65.75 72 PRO A N 1
ATOM 561 C CA . PRO A 1 72 ? -9.176 -2.487 7.185 1.00 65.75 72 PRO A CA 1
ATOM 562 C C . PRO A 1 72 ? -7.985 -2.941 8.045 1.00 65.75 72 PRO A C 1
ATOM 564 O O . PRO A 1 72 ? -6.905 -2.363 7.914 1.00 65.75 72 PRO A O 1
ATOM 567 N N . GLU A 1 73 ? -8.148 -3.978 8.873 1.00 69.88 73 GLU A N 1
ATOM 568 C CA . GLU A 1 73 ? -7.112 -4.493 9.783 1.00 69.88 73 GLU A CA 1
ATOM 569 C C . GLU A 1 73 ? -6.277 -5.616 9.138 1.00 69.88 73 GLU A C 1
ATOM 571 O O . GLU A 1 73 ? -5.293 -6.074 9.720 1.00 69.88 73 GLU A O 1
ATOM 576 N N . PHE A 1 74 ? -6.618 -6.051 7.917 1.00 70.25 74 PHE A N 1
ATOM 577 C CA . PHE A 1 74 ? -5.991 -7.199 7.250 1.00 70.25 74 PHE A CA 1
ATOM 578 C C . PHE A 1 74 ? -4.460 -7.124 7.223 1.00 70.25 74 PHE A C 1
ATOM 580 O O . PHE A 1 74 ? -3.772 -8.105 7.506 1.00 70.25 74 PHE A O 1
ATOM 587 N N . PHE A 1 75 ? -3.912 -5.951 6.900 1.00 70.75 75 PHE A N 1
ATOM 588 C CA . PHE A 1 75 ? -2.465 -5.760 6.828 1.00 70.75 75 PHE A CA 1
ATOM 589 C C . PHE A 1 75 ? -1.798 -5.766 8.202 1.00 70.75 75 PHE A C 1
ATOM 591 O O . PHE A 1 75 ? -0.693 -6.289 8.317 1.00 70.75 75 PHE A O 1
ATOM 598 N N . ASP A 1 76 ? -2.456 -5.239 9.234 1.00 73.75 76 ASP A N 1
ATOM 599 C CA . ASP A 1 76 ? -1.918 -5.243 10.596 1.00 73.75 76 ASP A CA 1
ATOM 600 C C . ASP A 1 76 ? -1.943 -6.658 11.189 1.00 73.75 76 ASP A C 1
ATOM 602 O O . ASP A 1 76 ? -0.962 -7.084 11.805 1.00 73.75 76 ASP A O 1
ATOM 606 N N . VAL A 1 77 ? -2.991 -7.439 10.909 1.00 78.06 77 VAL A N 1
ATOM 607 C CA . VAL A 1 77 ? -3.056 -8.868 11.255 1.00 78.06 77 VAL A CA 1
ATOM 608 C C . VAL A 1 77 ? -2.006 -9.670 10.487 1.00 78.06 77 VAL A C 1
ATOM 610 O O . VAL A 1 77 ? -1.332 -10.506 11.082 1.00 78.06 77 VAL A O 1
ATOM 613 N N . LEU A 1 78 ? -1.810 -9.403 9.194 1.00 73.88 78 LEU A N 1
ATOM 614 C CA . LEU A 1 78 ? -0.787 -10.065 8.379 1.00 73.88 78 LEU A CA 1
ATOM 615 C C . LEU A 1 78 ? 0.629 -9.756 8.881 1.00 73.88 78 LEU A C 1
ATOM 617 O O . LEU A 1 78 ? 1.445 -10.662 9.042 1.00 73.88 78 LEU A O 1
ATOM 621 N N . LEU A 1 79 ? 0.923 -8.485 9.160 1.00 76.75 79 LEU A N 1
ATOM 622 C CA . LEU A 1 79 ? 2.199 -8.055 9.733 1.00 76.75 79 LEU A CA 1
ATOM 623 C C . LEU A 1 79 ? 2.426 -8.692 11.101 1.00 76.75 79 LEU A C 1
ATOM 625 O O . LEU A 1 79 ? 3.542 -9.119 11.403 1.00 76.75 79 LEU A O 1
ATOM 629 N N . ARG A 1 80 ? 1.369 -8.798 11.912 1.00 79.38 80 ARG A N 1
ATOM 630 C CA . ARG A 1 80 ? 1.419 -9.523 13.175 1.00 79.38 80 ARG A CA 1
ATOM 631 C C . ARG A 1 80 ? 1.688 -11.005 12.944 1.00 79.38 80 ARG A C 1
ATOM 633 O O . ARG A 1 80 ? 2.572 -11.533 13.593 1.00 79.38 80 ARG A O 1
ATOM 640 N N . HIS A 1 81 ? 1.024 -11.653 11.994 1.00 76.12 81 HIS A N 1
ATOM 641 C CA . HIS A 1 81 ? 1.230 -13.070 11.697 1.00 76.12 81 HIS A CA 1
ATOM 642 C C . HIS A 1 81 ? 2.655 -13.379 11.215 1.00 76.12 81 HIS A C 1
ATOM 644 O O . HIS A 1 81 ? 3.217 -14.395 11.593 1.00 76.12 81 HIS A O 1
ATOM 650 N N . ILE A 1 82 ? 3.268 -12.488 10.429 1.00 78.31 82 ILE A N 1
ATOM 651 C CA . ILE A 1 82 ? 4.671 -12.626 9.999 1.00 78.31 82 ILE A CA 1
ATOM 652 C C . ILE A 1 82 ? 5.641 -12.422 11.175 1.00 78.31 82 ILE A C 1
ATOM 654 O O . ILE A 1 82 ? 6.710 -13.029 11.214 1.00 78.31 82 ILE A O 1
ATOM 658 N N . LYS A 1 83 ? 5.298 -11.534 12.115 1.00 78.75 83 LYS A N 1
ATOM 659 C CA . LYS A 1 83 ? 6.146 -11.189 13.263 1.00 78.75 83 LYS A CA 1
ATOM 660 C C . LYS A 1 83 ? 6.024 -12.187 14.417 1.00 78.75 83 LYS A C 1
ATOM 662 O O . LYS A 1 83 ? 7.002 -12.415 15.128 1.00 78.75 83 LYS A O 1
ATOM 667 N N . GLU A 1 84 ? 4.838 -12.739 14.633 1.00 77.88 84 GLU A N 1
ATOM 668 C CA . GLU A 1 84 ? 4.594 -13.785 15.620 1.00 77.88 84 GLU A CA 1
ATOM 669 C C . GLU A 1 84 ? 5.244 -15.081 15.123 1.00 77.88 84 GLU A C 1
ATOM 671 O O . GLU A 1 84 ? 4.987 -15.549 14.015 1.00 77.88 84 GLU A O 1
ATOM 676 N N . LYS A 1 85 ? 6.114 -15.677 15.940 1.00 63.28 85 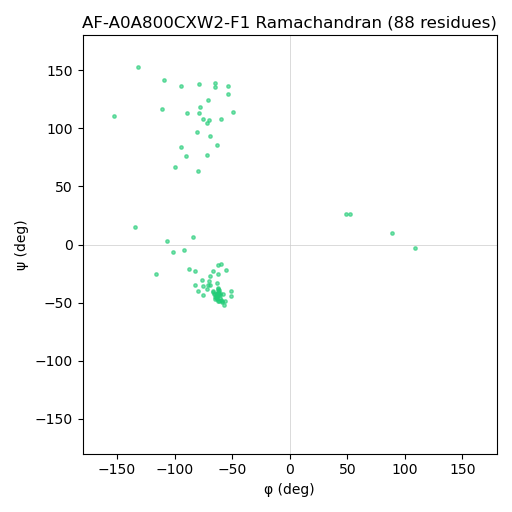LYS A N 1
ATOM 677 C CA . LYS A 1 85 ? 6.633 -17.017 15.656 1.00 63.28 85 LYS A CA 1
ATOM 678 C C . LYS A 1 85 ? 5.474 -18.010 15.724 1.00 63.28 85 LYS A C 1
ATOM 680 O O . LYS A 1 85 ? 4.647 -17.931 16.630 1.00 63.28 85 LYS A O 1
ATOM 685 N N . SER A 1 86 ? 5.446 -18.964 14.795 1.00 65.25 86 SER A N 1
ATOM 686 C CA . SER A 1 86 ? 4.544 -20.117 14.844 1.00 65.25 86 SER A CA 1
ATOM 687 C C . SER A 1 86 ? 4.866 -20.957 16.084 1.00 65.25 86 SER A C 1
ATOM 689 O O . SER A 1 86 ? 5.671 -21.874 16.020 1.00 65.25 86 SER A O 1
ATOM 691 N N . TYR A 1 87 ? 4.277 -20.604 17.226 1.00 62.66 87 TYR A N 1
ATOM 692 C CA . TYR A 1 87 ? 4.428 -21.327 18.495 1.00 62.66 87 TYR A CA 1
ATOM 693 C C . TYR A 1 87 ? 3.475 -22.524 18.619 1.00 62.66 87 TYR A C 1
ATOM 695 O O . TYR A 1 87 ? 3.403 -23.148 19.671 1.00 62.66 87 TYR A O 1
ATOM 703 N N . LEU A 1 88 ? 2.743 -22.855 17.553 1.00 66.38 88 LEU A N 1
ATOM 704 C CA . LEU A 1 88 ? 1.989 -24.099 17.454 1.00 66.38 88 LEU A CA 1
ATOM 705 C C . LEU A 1 88 ? 2.898 -25.160 16.831 1.00 66.38 88 LEU A C 1
ATOM 707 O O . LEU A 1 88 ? 2.816 -25.453 15.639 1.00 66.38 88 LEU A O 1
ATOM 711 N N . GLU A 1 89 ? 3.813 -25.674 17.644 1.00 64.31 89 GLU A N 1
ATOM 712 C CA . GLU A 1 89 ? 4.381 -27.004 17.425 1.00 64.31 89 GLU A CA 1
ATOM 713 C C . GLU A 1 89 ? 3.339 -28.024 17.946 1.00 64.31 89 GLU A C 1
ATOM 715 O O . GLU A 1 89 ? 2.682 -27.722 18.948 1.00 64.31 89 GLU A O 1
ATOM 720 N N . PRO A 1 90 ? 3.085 -29.144 17.239 1.00 65.19 90 PRO A N 1
ATOM 721 C CA . PRO A 1 90 ? 2.035 -30.108 17.590 1.00 65.19 90 PRO A CA 1
ATOM 722 C C . PRO A 1 90 ? 2.271 -30.831 18.922 1.00 65.19 90 PRO A C 1
ATOM 724 O O . PRO A 1 90 ? 3.449 -31.060 19.281 1.00 65.19 90 PRO A O 1
#

Radius of gyration: 21.43 Å; Cα contacts (8 Å, |Δi|>4): 47; chains: 1; bounding box: 54×56×45 Å

Sequence (90 aa):
MNYQEQVDVQGFYTTVHQSLTKPILYAGCPRKYAILVWTMTAAIASGLEQWLIIPVGVVLHIVGIFAARKDPEFFDVLLRHIKEKSYLEP

Mean predicted aligned error: 12.88 Å

Nearest PDB structures (foldseek):
  7o41-assembly1_C-1  TM=6.374E-01  e=2.557E+00  Escherichia coli

pLDDT: mean 74.46, std 12.64, range [39.94, 93.19]

Foldseek 3Di:
DDPPPDDPPDPPDDDDDVVVVDDPADLQAHPVVLVVLVVVLCCVCVVVVPPVSVVVSVVVVVVRSVVSNVPVCVVVVVVVVVVDPPPPDD

Solvent-accessible surface area (backbone atoms only — not comparable to full-atom values): 5635 Å² total; per-residue (Å²): 134,82,94,73,84,74,81,84,59,88,86,78,80,75,88,81,55,63,81,81,75,49,81,79,55,49,91,48,18,59,51,68,57,57,52,50,50,52,51,53,30,49,52,50,22,67,73,66,70,36,69,78,39,50,63,53,37,51,52,52,49,53,51,45,24,52,48,29,68,74,37,78,56,52,64,61,53,49,54,45,57,73,68,48,74,85,80,80,71,134

Secondary structure (DSSP, 8-state):
---------TTS-----GGGTS--EETTEEHHHHHHHHHHHHHHHHHTT-TTHHHHHHHHHHHHHHHHHH-TTHHHHHHHHHHS------